Protein AF-A0A2N8KR25-F1 (afdb_monomer_lite)

Organism: NCBI:txid1389932

Sequence (65 aa):
MRAANKALAKGDRAALNDMGFSLEHVDELQANGGFPSTSIRNNTQMITYLRSVRGAVPMEPVLLV

pLDDT: mean 87.92, std 15.92, range [47.69, 97.62]

Foldseek 3Di:
DVQLLVCLVVVNVVSVVVVVDDPVNSVVCNVVSHDDPVNVVVVVVVVVVVVVVVVPDPPPPPPDD

Secondary structure (DSSP, 8-state):
-HHHHHHHHTT-HHHHHHTT--HHHHHHHHHTTSS-HHHHHHHHHHHHHHHHHHT----------

Radius of gyration: 18.67 Å; chains: 1; bounding box: 36×35×51 Å

Structure (mmCIF, N/CA/C/O backbone):
data_AF-A0A2N8KR25-F1
#
_entry.id   AF-A0A2N8KR25-F1
#
loop_
_atom_site.group_PDB
_atom_site.id
_atom_site.type_symbol
_atom_site.label_atom_id
_atom_site.label_alt_id
_atom_site.label_comp_id
_atom_site.label_asym_id
_atom_site.label_entity_id
_atom_site.label_seq_id
_atom_site.pdbx_PDB_ins_code
_atom_site.Cartn_x
_atom_site.Cartn_y
_atom_site.Cartn_z
_atom_site.occupancy
_atom_site.B_iso_or_equiv
_atom_site.auth_seq_id
_atom_site.auth_comp_id
_atom_site.auth_asym_id
_atom_site.auth_atom_id
_atom_site.pdbx_PDB_model_num
ATOM 1 N N . MET A 1 1 ? 0.745 -3.043 -3.113 1.00 93.75 1 MET A N 1
ATOM 2 C CA . MET A 1 1 ? 1.033 -1.810 -2.337 1.00 93.75 1 MET A CA 1
ATOM 3 C C . MET A 1 1 ? -0.001 -0.702 -2.551 1.00 93.75 1 MET A C 1
ATOM 5 O O . MET A 1 1 ? -0.751 -0.446 -1.626 1.00 93.75 1 MET A O 1
ATOM 9 N N . ARG A 1 2 ? -0.134 -0.069 -3.734 1.00 95.25 2 ARG A N 1
ATOM 10 C CA . ARG A 1 2 ? -1.135 1.015 -3.936 1.00 95.25 2 ARG A CA 1
ATOM 11 C C . ARG A 1 2 ? -2.583 0.586 -3.654 1.00 95.25 2 ARG A C 1
ATOM 13 O O . ARG A 1 2 ? -3.319 1.320 -3.007 1.00 95.25 2 ARG A O 1
ATOM 20 N N . ALA A 1 3 ? -2.970 -0.604 -4.118 1.00 96.25 3 ALA A N 1
ATOM 21 C CA . ALA A 1 3 ? -4.287 -1.180 -3.839 1.00 96.25 3 ALA A CA 1
ATOM 22 C C . ALA A 1 3 ? -4.509 -1.405 -2.334 1.00 96.25 3 ALA A C 1
ATOM 24 O O . ALA A 1 3 ? -5.552 -1.024 -1.819 1.00 96.25 3 ALA A O 1
ATOM 25 N N . ALA A 1 4 ? -3.494 -1.911 -1.628 1.00 96.50 4 ALA A N 1
ATOM 26 C CA . ALA A 1 4 ? -3.530 -2.090 -0.179 1.00 96.50 4 ALA A CA 1
ATOM 27 C C . ALA A 1 4 ? -3.707 -0.753 0.560 1.00 96.50 4 ALA A C 1
ATOM 29 O O . ALA A 1 4 ? -4.609 -0.643 1.377 1.00 96.50 4 ALA A O 1
ATOM 30 N N . ASN A 1 5 ? -2.960 0.304 0.207 1.00 97.38 5 ASN A N 1
ATOM 31 C CA . ASN A 1 5 ? -3.181 1.636 0.797 1.00 97.38 5 ASN A CA 1
ATOM 32 C C . ASN A 1 5 ? -4.598 2.160 0.530 1.00 97.38 5 ASN A C 1
ATOM 34 O O . ASN A 1 5 ? -5.192 2.793 1.396 1.00 97.38 5 ASN A O 1
ATOM 38 N N . LYS A 1 6 ? -5.154 1.903 -0.663 1.00 97.62 6 LYS A N 1
ATOM 39 C CA . LYS A 1 6 ? -6.526 2.305 -1.004 1.00 97.62 6 LYS A CA 1
ATOM 40 C C . LYS A 1 6 ? -7.565 1.549 -0.173 1.00 97.62 6 LYS A C 1
ATOM 42 O O . LYS A 1 6 ? -8.540 2.160 0.246 1.00 97.62 6 LYS A O 1
ATOM 47 N N . ALA A 1 7 ? -7.374 0.248 0.034 1.00 97.38 7 ALA A N 1
ATOM 48 C CA . ALA A 1 7 ? -8.240 -0.565 0.883 1.00 97.38 7 ALA A CA 1
ATOM 49 C C . ALA A 1 7 ? -8.130 -0.133 2.354 1.00 97.38 7 ALA A C 1
ATOM 51 O O . ALA A 1 7 ? -9.147 0.119 2.993 1.00 97.38 7 ALA A O 1
ATOM 52 N N . LEU A 1 8 ? -6.906 0.084 2.844 1.00 96.69 8 LEU A N 1
ATOM 53 C CA . LEU A 1 8 ? -6.634 0.572 4.195 1.00 96.69 8 LEU A CA 1
ATOM 54 C C . LEU A 1 8 ? -7.313 1.921 4.466 1.00 96.69 8 LEU A C 1
ATOM 56 O O . LEU A 1 8 ? -8.012 2.063 5.462 1.00 96.69 8 LEU A O 1
ATOM 60 N N . ALA A 1 9 ? -7.185 2.886 3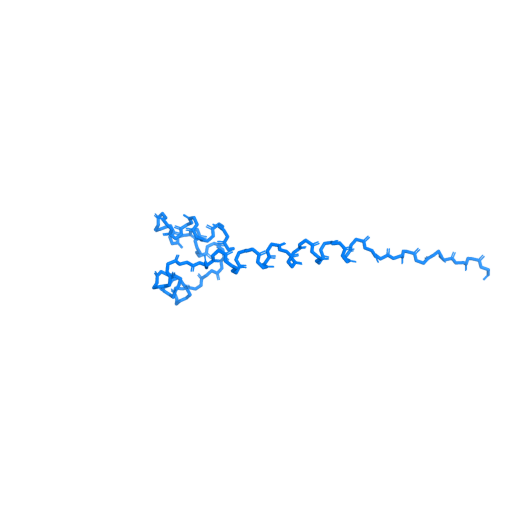.550 1.00 96.75 9 ALA A N 1
ATOM 61 C CA . ALA A 1 9 ? -7.822 4.200 3.679 1.00 96.75 9 ALA A CA 1
ATOM 62 C C . ALA A 1 9 ? -9.360 4.134 3.729 1.00 96.75 9 ALA A C 1
ATOM 64 O O . ALA A 1 9 ? -10.003 5.055 4.223 1.00 96.75 9 ALA A O 1
ATOM 65 N N . LYS A 1 10 ? -9.953 3.055 3.207 1.00 96.69 10 LYS A N 1
ATOM 66 C CA . LYS A 1 10 ? -11.397 2.797 3.246 1.00 96.69 10 LYS A CA 1
ATOM 67 C C . LYS A 1 10 ? -11.830 1.939 4.439 1.00 96.69 10 LYS A C 1
ATOM 69 O O . LYS A 1 10 ? -13.024 1.713 4.593 1.00 96.69 10 LYS A O 1
ATOM 74 N N . GLY A 1 11 ? -10.890 1.430 5.241 1.00 94.88 11 GLY A N 1
ATOM 75 C CA . GLY A 1 11 ? -11.170 0.429 6.274 1.00 94.88 11 GLY A CA 1
ATOM 76 C C . GLY A 1 11 ? -11.606 -0.931 5.711 1.00 94.88 11 GLY A C 1
ATOM 77 O O . GLY A 1 11 ? -12.214 -1.727 6.422 1.00 94.88 11 GLY A O 1
ATOM 78 N N . ASP A 1 12 ? -11.317 -1.208 4.438 1.00 96.50 12 ASP A N 1
ATOM 79 C CA . ASP A 1 12 ? -11.768 -2.410 3.735 1.00 96.50 12 ASP A CA 1
ATOM 80 C C . ASP A 1 12 ? -10.860 -3.607 4.060 1.00 96.50 12 ASP A C 1
ATOM 82 O O . ASP A 1 12 ? -9.935 -3.956 3.318 1.00 96.50 12 ASP A O 1
ATOM 86 N N . ARG A 1 13 ? -11.099 -4.215 5.229 1.00 93.12 13 ARG A N 1
ATOM 87 C CA . ARG A 1 13 ? -10.332 -5.377 5.709 1.00 93.12 13 ARG A CA 1
ATOM 88 C C . ARG A 1 13 ? -10.547 -6.619 4.841 1.00 93.12 13 ARG A C 1
ATOM 90 O O . ARG A 1 13 ? -9.638 -7.439 4.758 1.00 93.12 13 ARG A O 1
ATOM 97 N N . ALA A 1 14 ? -11.699 -6.744 4.178 1.00 95.25 14 ALA A N 1
ATOM 98 C CA . ALA A 1 14 ? -11.970 -7.844 3.255 1.00 95.25 14 ALA A CA 1
ATOM 99 C C . ALA A 1 14 ? -11.040 -7.766 2.039 1.00 95.25 14 ALA A C 1
ATOM 101 O O . ALA A 1 14 ? -10.319 -8.719 1.767 1.00 95.25 14 ALA A O 1
ATOM 102 N N . ALA A 1 15 ? -10.935 -6.594 1.404 1.00 97.06 15 ALA A N 1
ATOM 103 C CA . ALA A 1 15 ? -10.011 -6.403 0.289 1.00 97.06 15 ALA A CA 1
ATOM 104 C C . ALA A 1 15 ? -8.538 -6.611 0.689 1.00 97.06 15 ALA A C 1
ATOM 106 O O . ALA A 1 15 ? -7.738 -7.077 -0.121 1.00 97.06 15 ALA A O 1
ATOM 107 N N . LEU A 1 16 ? -8.151 -6.264 1.922 1.00 96.69 16 LEU A N 1
ATOM 108 C CA . LEU A 1 16 ? -6.804 -6.550 2.432 1.00 96.69 16 LEU A CA 1
ATOM 109 C C . LEU A 1 16 ? -6.575 -8.057 2.630 1.00 96.69 16 LEU A C 1
ATOM 111 O O . LEU A 1 16 ? -5.522 -8.560 2.244 1.00 96.69 16 LEU A O 1
ATOM 115 N N . ASN A 1 17 ? -7.560 -8.783 3.157 1.00 95.94 17 ASN A N 1
ATOM 116 C CA . ASN A 1 17 ? -7.496 -10.239 3.281 1.00 95.94 17 ASN A CA 1
ATOM 117 C C . ASN A 1 17 ? -7.409 -10.921 1.901 1.00 95.94 17 ASN A C 1
ATOM 119 O O . ASN A 1 17 ? -6.533 -11.751 1.682 1.00 95.94 17 ASN A O 1
ATOM 123 N N . ASP A 1 18 ? -8.210 -10.481 0.926 1.00 97.12 18 ASP A N 1
ATOM 124 C CA . ASP A 1 18 ? -8.169 -10.984 -0.458 1.00 97.12 18 ASP A CA 1
ATOM 125 C C . ASP A 1 18 ? -6.810 -10.738 -1.139 1.00 97.12 18 ASP A C 1
ATOM 127 O O . ASP A 1 18 ? -6.384 -11.493 -2.013 1.00 97.12 18 ASP A O 1
ATOM 131 N N . MET A 1 19 ? -6.097 -9.683 -0.732 1.00 95.75 19 MET A N 1
ATOM 132 C CA . MET A 1 19 ? -4.723 -9.402 -1.165 1.00 95.75 19 MET A CA 1
ATOM 133 C C . MET A 1 19 ? -3.663 -10.258 -0.445 1.00 95.75 19 MET A C 1
ATOM 135 O O . MET A 1 19 ? -2.477 -10.130 -0.756 1.00 95.75 19 MET A O 1
ATOM 139 N N . GLY A 1 20 ? -4.069 -11.113 0.495 1.00 96.44 20 GLY A N 1
ATOM 140 C CA . GLY A 1 20 ? -3.206 -12.018 1.251 1.00 96.44 20 GLY A CA 1
ATOM 141 C C . GLY A 1 20 ? -2.591 -11.410 2.513 1.00 96.44 20 GLY A C 1
ATOM 142 O O . GLY A 1 20 ? -1.623 -11.962 3.037 1.00 96.44 20 GLY A O 1
ATOM 143 N N . PHE A 1 21 ? -3.098 -10.275 3.005 1.00 96.25 21 PHE A N 1
ATOM 144 C CA . PHE A 1 21 ? -2.634 -9.725 4.279 1.00 96.25 21 PHE A CA 1
ATOM 145 C C . PHE A 1 21 ? -3.264 -10.486 5.451 1.00 96.25 21 PHE A C 1
ATOM 147 O O . PHE A 1 21 ? -4.485 -10.597 5.546 1.00 96.25 21 PHE A O 1
ATOM 154 N N . SER A 1 22 ? -2.426 -10.968 6.373 1.00 95.88 22 SER A N 1
ATOM 155 C CA . SER A 1 22 ? -2.878 -11.447 7.680 1.00 95.88 22 SER A CA 1
ATOM 156 C C . SER A 1 22 ? -3.398 -10.280 8.523 1.00 95.88 22 SER A C 1
ATOM 158 O O . SER A 1 22 ? -3.094 -9.117 8.252 1.00 95.88 22 SER A O 1
ATOM 160 N N . LEU A 1 23 ? -4.154 -10.587 9.579 1.00 91.94 23 LEU A N 1
ATOM 161 C CA . LEU A 1 23 ? -4.636 -9.567 10.514 1.00 91.94 23 LEU A CA 1
ATOM 162 C C . LEU A 1 23 ? -3.479 -8.773 11.138 1.00 91.94 23 LEU A C 1
ATOM 164 O O . LEU A 1 23 ? -3.548 -7.549 11.160 1.00 91.94 23 LEU A O 1
ATOM 168 N N . GLU A 1 24 ? -2.400 -9.452 11.535 1.00 95.38 24 GLU A N 1
ATOM 169 C CA . GLU A 1 24 ? -1.191 -8.815 12.076 1.00 95.38 24 GLU A CA 1
ATOM 170 C C . GLU A 1 24 ? -0.591 -7.810 11.082 1.00 95.38 24 GLU A C 1
ATOM 172 O O . GLU A 1 24 ? -0.359 -6.654 11.430 1.00 95.38 24 GLU A O 1
ATOM 177 N N . HIS A 1 25 ? -0.442 -8.195 9.809 1.00 95.56 25 HIS A N 1
ATOM 178 C CA . HIS A 1 25 ? 0.081 -7.287 8.788 1.00 95.56 25 HIS A CA 1
ATOM 179 C C . HIS A 1 25 ? -0.862 -6.112 8.498 1.00 95.56 25 HIS A C 1
ATOM 181 O O . HIS A 1 25 ? -0.396 -5.027 8.153 1.00 95.56 25 HIS A O 1
ATOM 187 N N . VAL A 1 26 ? -2.183 -6.300 8.605 1.00 95.06 26 VAL A N 1
ATOM 188 C CA . VAL A 1 26 ? -3.151 -5.201 8.459 1.00 95.06 26 VAL A CA 1
ATOM 189 C C . VAL A 1 26 ? -3.002 -4.195 9.594 1.00 95.06 26 VAL A C 1
ATOM 191 O O . VAL A 1 26 ? -2.997 -2.992 9.332 1.00 95.06 26 VAL A O 1
ATOM 194 N N . ASP A 1 27 ? -2.857 -4.670 10.828 1.00 95.19 27 ASP A N 1
ATOM 195 C CA . ASP A 1 27 ? -2.733 -3.805 11.997 1.00 95.19 27 ASP A CA 1
ATOM 196 C C . ASP A 1 27 ? -1.395 -3.040 11.974 1.00 95.19 27 ASP A C 1
ATOM 198 O O . ASP A 1 27 ? -1.372 -1.834 12.228 1.00 95.19 27 ASP A O 1
ATOM 202 N N . GLU A 1 28 ? -0.305 -3.676 11.531 1.00 95.88 28 GLU A N 1
ATOM 203 C CA . GLU A 1 28 ? 0.965 -2.995 11.242 1.00 95.88 28 GLU A CA 1
ATOM 204 C C . GLU A 1 28 ? 0.831 -1.950 10.129 1.00 95.88 28 GLU A C 1
ATOM 206 O O . GLU A 1 28 ? 1.344 -0.832 10.249 1.00 95.88 28 GLU A O 1
ATOM 211 N N . LEU A 1 29 ? 0.137 -2.280 9.033 1.00 94.75 29 LEU A N 1
ATOM 212 C CA . LEU A 1 29 ? -0.135 -1.321 7.963 1.00 94.75 29 LEU A CA 1
ATOM 213 C C . LEU A 1 29 ? -0.908 -0.121 8.506 1.00 94.75 29 LEU A C 1
ATOM 215 O O . LEU A 1 29 ? -0.602 1.013 8.148 1.00 94.75 29 LEU A O 1
ATOM 219 N N . GLN A 1 30 ? -1.894 -0.351 9.367 1.00 95.19 30 GLN A N 1
ATOM 220 C CA . GLN A 1 30 ? -2.708 0.708 9.942 1.00 95.19 30 GLN A CA 1
ATOM 221 C C . GLN A 1 30 ? -1.901 1.603 10.883 1.00 95.19 30 GLN A C 1
ATOM 223 O O . GLN A 1 30 ? -1.968 2.825 10.749 1.00 95.19 30 GLN A O 1
ATOM 228 N N . ALA A 1 31 ? -1.093 1.013 11.766 1.00 95.81 31 ALA A N 1
ATOM 229 C CA . ALA A 1 31 ? -0.208 1.746 12.669 1.00 95.81 31 ALA A CA 1
ATOM 230 C C . ALA A 1 31 ? 0.794 2.636 11.912 1.00 95.81 31 ALA A C 1
ATOM 232 O O . ALA A 1 31 ? 1.083 3.751 12.339 1.00 95.81 31 ALA A O 1
ATOM 233 N N . ASN A 1 32 ? 1.273 2.171 10.755 1.00 94.31 32 ASN A N 1
ATOM 234 C CA . ASN A 1 32 ? 2.249 2.886 9.932 1.00 94.31 32 ASN A CA 1
ATOM 235 C C . ASN A 1 32 ? 1.627 3.819 8.873 1.00 94.31 32 ASN A C 1
ATOM 237 O O . ASN A 1 32 ? 2.356 4.474 8.128 1.00 94.31 32 ASN A O 1
ATOM 241 N N . GLY A 1 33 ? 0.294 3.887 8.767 1.00 94.94 33 GLY A N 1
ATOM 242 C CA . GLY A 1 33 ? -0.387 4.690 7.739 1.00 94.94 33 GLY A CA 1
ATOM 243 C C . GLY A 1 33 ? -0.264 4.127 6.313 1.00 94.94 33 GLY A C 1
ATOM 244 O O . GLY A 1 33 ? -0.418 4.850 5.326 1.00 94.94 33 GLY A O 1
ATOM 245 N N . GLY A 1 34 ? -0.000 2.828 6.194 1.00 96.44 34 GLY A N 1
ATOM 246 C CA . GLY A 1 34 ? 0.162 2.086 4.952 1.00 96.44 34 GLY A CA 1
ATOM 247 C C . GLY A 1 34 ? 1.593 2.077 4.419 1.00 96.44 34 GLY A C 1
ATOM 248 O O . GLY A 1 34 ? 2.562 2.354 5.119 1.00 96.44 34 GLY A O 1
ATOM 249 N N . PHE A 1 35 ? 1.742 1.728 3.142 1.00 96.88 35 PHE A N 1
ATOM 250 C CA . PHE A 1 35 ? 3.042 1.739 2.477 1.00 96.88 35 PHE A CA 1
ATOM 251 C C . PHE A 1 35 ? 3.487 3.178 2.173 1.00 96.88 35 PHE A C 1
ATOM 253 O O . PHE A 1 35 ? 2.739 3.908 1.510 1.00 96.88 35 PHE A O 1
ATOM 260 N N . PRO A 1 36 ? 4.714 3.580 2.544 1.00 96.00 36 PRO A N 1
ATOM 261 C CA . PRO A 1 36 ? 5.233 4.899 2.209 1.00 96.00 36 PRO A CA 1
ATOM 262 C C . PRO A 1 36 ? 5.424 5.066 0.695 1.00 96.00 36 PRO A C 1
ATOM 264 O O . PRO A 1 36 ? 5.664 4.109 -0.053 1.00 96.00 36 PRO A O 1
ATOM 267 N N . S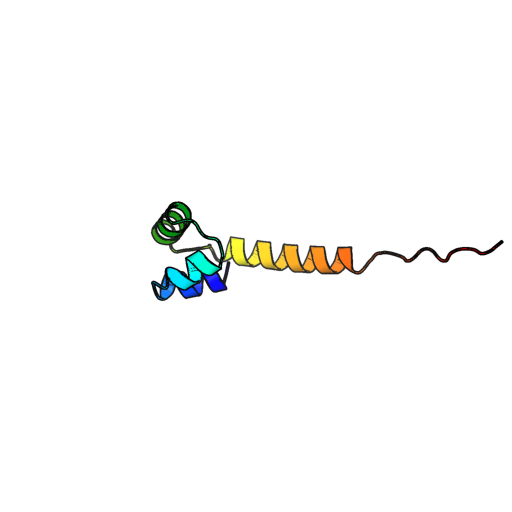ER A 1 37 ? 5.340 6.314 0.230 1.00 94.25 37 SER A N 1
ATOM 268 C CA . SER A 1 37 ? 5.450 6.671 -1.193 1.00 94.25 37 SER A CA 1
ATOM 269 C C . SER A 1 37 ? 6.784 6.239 -1.812 1.00 94.25 37 SER A C 1
ATOM 271 O O . SER A 1 37 ? 6.820 5.823 -2.973 1.00 94.25 37 SER A O 1
ATOM 273 N N . THR A 1 38 ? 7.863 6.269 -1.028 1.00 95.88 38 THR A N 1
ATOM 274 C CA . THR A 1 38 ? 9.202 5.802 -1.408 1.00 95.88 38 THR A CA 1
ATOM 275 C C . THR A 1 38 ? 9.206 4.309 -1.727 1.00 95.88 38 THR A C 1
ATOM 277 O O . THR A 1 38 ? 9.629 3.928 -2.816 1.00 95.88 38 THR A O 1
ATOM 280 N N . SER A 1 39 ? 8.645 3.467 -0.855 1.00 95.62 39 SER A N 1
ATOM 281 C CA . SER A 1 39 ? 8.522 2.021 -1.093 1.00 95.62 39 SER A CA 1
ATOM 282 C C . SER A 1 39 ? 7.662 1.713 -2.317 1.00 95.62 39 SER A C 1
ATOM 284 O O . SER A 1 39 ? 8.020 0.859 -3.127 1.00 95.62 39 SER A O 1
ATOM 286 N N . ILE A 1 40 ? 6.566 2.454 -2.516 1.00 95.88 40 ILE A N 1
ATOM 287 C CA . ILE A 1 40 ? 5.721 2.317 -3.711 1.00 95.88 40 ILE A CA 1
ATOM 288 C C . ILE A 1 40 ? 6.511 2.652 -4.983 1.00 95.88 40 ILE A C 1
ATOM 290 O O . ILE A 1 40 ? 6.406 1.935 -5.984 1.00 95.88 40 ILE A O 1
ATOM 294 N N . ARG A 1 41 ? 7.297 3.735 -4.965 1.00 96.00 41 ARG A N 1
ATOM 295 C CA . ARG A 1 41 ? 8.136 4.145 -6.097 1.00 96.00 41 ARG A CA 1
ATOM 296 C C . ARG A 1 41 ? 9.209 3.101 -6.393 1.00 96.00 41 ARG A C 1
ATOM 298 O O . ARG A 1 41 ? 9.303 2.665 -7.538 1.00 96.00 41 ARG A O 1
ATOM 305 N N . ASN A 1 42 ? 9.941 2.658 -5.375 1.00 96.62 42 ASN A N 1
ATOM 306 C CA . ASN A 1 42 ? 11.006 1.666 -5.515 1.00 96.62 42 ASN A CA 1
ATOM 307 C C . ASN A 1 42 ? 10.463 0.342 -6.066 1.00 96.62 42 ASN A C 1
ATOM 309 O O . ASN A 1 42 ? 11.008 -0.202 -7.022 1.00 96.62 42 ASN A O 1
ATOM 313 N N . ASN A 1 43 ? 9.333 -0.139 -5.537 1.00 94.50 43 ASN A N 1
ATOM 314 C CA . ASN A 1 43 ? 8.682 -1.346 -6.041 1.00 94.50 43 ASN A CA 1
ATOM 315 C C . ASN A 1 43 ? 8.238 -1.191 -7.506 1.00 94.50 43 ASN A C 1
ATOM 317 O O . ASN A 1 43 ? 8.443 -2.098 -8.308 1.00 94.50 43 ASN A O 1
ATOM 321 N N . THR A 1 44 ? 7.700 -0.025 -7.882 1.00 95.06 44 THR A N 1
ATOM 322 C CA . THR A 1 44 ? 7.319 0.264 -9.277 1.00 95.06 44 THR A CA 1
ATOM 323 C C . THR A 1 44 ? 8.534 0.207 -10.207 1.00 95.06 44 THR A C 1
ATOM 325 O O . THR A 1 44 ? 8.474 -0.433 -11.254 1.00 95.06 44 THR A O 1
ATOM 328 N N . GLN A 1 45 ? 9.647 0.835 -9.819 1.00 96.31 45 GLN A N 1
ATOM 329 C CA . GLN A 1 45 ? 10.890 0.817 -10.596 1.00 96.31 45 GLN A CA 1
ATOM 330 C C . GLN A 1 45 ? 11.451 -0.599 -10.735 1.00 96.31 45 GLN A C 1
ATOM 332 O O . GLN A 1 45 ? 11.817 -1.005 -11.836 1.00 96.31 45 GLN A O 1
ATOM 337 N N . MET A 1 46 ? 11.451 -1.370 -9.647 1.00 95.56 46 MET A N 1
ATOM 338 C CA . MET A 1 46 ? 11.921 -2.751 -9.651 1.00 95.56 46 MET A CA 1
ATOM 339 C C . MET A 1 46 ? 11.072 -3.639 -10.564 1.00 95.56 46 MET A C 1
ATOM 341 O O . MET A 1 46 ? 11.622 -4.403 -11.348 1.00 95.56 46 MET A O 1
ATOM 345 N N . ILE A 1 47 ? 9.742 -3.513 -10.531 1.00 92.94 47 ILE A N 1
ATOM 346 C CA . ILE A 1 47 ? 8.850 -4.255 -11.435 1.00 92.94 47 ILE A CA 1
ATOM 347 C C . ILE A 1 47 ? 9.134 -3.896 -12.897 1.00 92.94 47 ILE A C 1
ATOM 349 O O . ILE A 1 47 ? 9.195 -4.789 -13.741 1.00 92.94 47 ILE A O 1
ATOM 353 N N . THR A 1 48 ? 9.315 -2.610 -13.206 1.00 94.25 48 THR A N 1
ATOM 354 C CA . THR A 1 48 ? 9.668 -2.163 -14.561 1.00 94.25 48 THR A CA 1
ATOM 355 C C . THR A 1 48 ? 10.990 -2.772 -15.016 1.00 94.25 48 THR A C 1
ATOM 357 O O . THR A 1 48 ? 11.056 -3.320 -16.113 1.00 94.25 48 THR A O 1
ATOM 360 N N . TYR A 1 49 ? 12.008 -2.749 -14.155 1.00 94.81 49 TYR A N 1
ATOM 361 C CA . TYR A 1 49 ? 13.302 -3.365 -14.433 1.00 94.81 49 TYR A CA 1
ATOM 362 C C . TYR A 1 49 ? 13.189 -4.880 -14.656 1.00 94.81 49 TYR A C 1
ATOM 364 O O . TYR A 1 49 ? 13.684 -5.415 -15.643 1.00 94.81 49 TYR A O 1
ATOM 372 N N . LEU A 1 50 ? 12.475 -5.593 -13.785 1.00 93.56 50 LEU A N 1
ATOM 373 C CA . LEU A 1 50 ? 12.285 -7.036 -13.931 1.00 93.56 50 LEU A CA 1
ATOM 374 C C . LEU A 1 50 ? 11.550 -7.384 -15.230 1.00 93.56 50 LEU A C 1
ATOM 376 O O . LEU A 1 50 ? 11.876 -8.380 -15.869 1.00 93.56 50 LEU A O 1
ATOM 380 N N . ARG A 1 51 ? 10.594 -6.556 -15.663 1.00 92.81 51 ARG A N 1
ATOM 381 C CA . ARG A 1 51 ? 9.920 -6.721 -16.959 1.00 92.81 51 ARG A CA 1
ATOM 382 C C . ARG A 1 51 ? 10.864 -6.490 -18.135 1.00 92.81 51 ARG A C 1
ATOM 384 O O . ARG A 1 51 ? 10.785 -7.245 -19.098 1.00 92.81 51 ARG A O 1
ATOM 391 N N . SER A 1 52 ? 11.756 -5.500 -18.058 1.00 91.31 52 SER A N 1
ATOM 392 C CA . SER A 1 52 ? 12.730 -5.255 -19.127 1.00 91.31 52 SER A CA 1
ATOM 393 C C . SER A 1 52 ? 13.768 -6.370 -19.230 1.00 91.31 52 SER A C 1
ATOM 395 O O . SER A 1 52 ? 14.103 -6.777 -20.334 1.00 91.31 52 SER A O 1
ATOM 397 N N . VAL A 1 53 ? 14.234 -6.913 -18.099 1.00 89.81 53 VAL A N 1
ATOM 398 C CA . VAL A 1 53 ? 15.187 -8.037 -18.090 1.00 89.81 53 VAL A CA 1
ATOM 399 C C . VAL A 1 53 ? 14.517 -9.337 -18.543 1.00 89.81 53 VAL A C 1
ATOM 401 O O . VAL A 1 53 ? 15.083 -10.079 -19.337 1.00 89.81 53 VAL A O 1
ATOM 404 N N . ARG A 1 54 ? 13.282 -9.606 -18.102 1.00 70.88 54 ARG A N 1
ATOM 405 C CA . ARG A 1 54 ? 12.539 -10.819 -18.488 1.00 70.88 54 ARG A CA 1
ATOM 406 C C . ARG A 1 54 ? 12.082 -10.813 -19.954 1.00 70.88 54 ARG A C 1
ATOM 408 O O . ARG A 1 54 ? 11.807 -1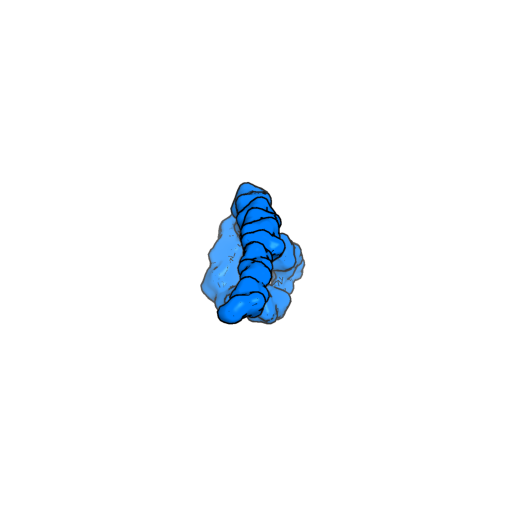1.877 -20.494 1.00 70.88 54 ARG A O 1
ATOM 415 N N . GLY A 1 55 ? 12.010 -9.645 -20.594 1.00 61.59 55 GLY A N 1
ATOM 416 C CA . GLY A 1 55 ? 11.777 -9.507 -22.037 1.00 61.59 55 GLY A CA 1
ATOM 417 C C . GLY A 1 55 ? 13.034 -9.667 -22.902 1.00 61.59 55 GLY A C 1
ATOM 418 O O . GLY A 1 55 ? 12.916 -9.690 -24.121 1.00 61.59 55 GLY A O 1
ATOM 419 N N . ALA A 1 56 ? 14.219 -9.784 -22.293 1.00 57.38 56 ALA A N 1
ATOM 420 C CA . ALA A 1 56 ? 15.511 -9.875 -22.969 1.00 57.38 56 ALA A CA 1
ATOM 421 C C . ALA A 1 56 ? 16.125 -11.283 -22.862 1.00 57.38 56 ALA A C 1
ATOM 423 O O . ALA A 1 56 ? 17.314 -11.424 -22.586 1.00 57.38 56 ALA A O 1
ATOM 424 N N . VAL A 1 57 ? 15.326 -12.336 -23.060 1.00 53.59 57 VAL A N 1
ATOM 425 C CA . VAL A 1 57 ? 15.888 -13.655 -23.392 1.00 53.59 57 VAL A CA 1
ATOM 426 C C . VAL A 1 57 ? 16.230 -13.645 -24.884 1.00 53.59 57 VAL A C 1
ATOM 428 O O . VAL A 1 57 ? 15.302 -13.608 -25.696 1.00 53.59 57 VAL A O 1
ATOM 431 N N . PRO A 1 58 ? 17.516 -13.659 -25.288 1.00 48.66 58 PRO A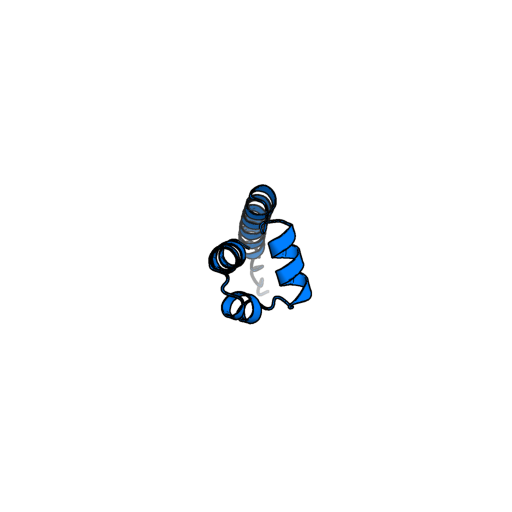 N 1
ATOM 432 C CA . PRO A 1 58 ? 17.852 -14.019 -26.652 1.00 48.66 58 PRO A CA 1
ATOM 433 C C . PRO A 1 58 ? 17.442 -15.481 -26.821 1.00 48.66 58 PRO A C 1
ATOM 435 O O . PRO A 1 58 ? 17.944 -16.375 -26.142 1.00 48.66 58 PRO A O 1
ATOM 438 N N . MET A 1 59 ? 16.465 -15.717 -27.690 1.00 51.91 59 MET A N 1
ATOM 439 C CA . MET A 1 59 ? 16.231 -17.047 -28.228 1.00 51.91 59 MET A CA 1
ATOM 440 C C . MET A 1 59 ? 17.457 -17.332 -29.096 1.00 51.91 59 MET A C 1
ATOM 442 O O . MET A 1 59 ? 17.537 -16.831 -30.216 1.00 51.91 59 MET A O 1
ATOM 446 N N . GLU A 1 60 ? 18.454 -18.023 -28.539 1.00 53.56 60 GLU A N 1
ATOM 447 C CA . GLU A 1 60 ? 19.581 -18.554 -29.308 1.00 53.56 60 GLU A CA 1
ATOM 448 C C . GLU A 1 60 ? 19.010 -19.221 -30.572 1.00 53.56 60 GLU A C 1
ATOM 450 O O . GLU A 1 60 ? 18.129 -20.086 -30.451 1.00 53.56 60 GLU A O 1
ATOM 455 N N . PRO A 1 61 ? 19.424 -18.820 -31.788 1.00 49.66 61 PRO A N 1
ATOM 456 C CA . PRO A 1 61 ? 19.034 -19.556 -32.971 1.00 49.66 61 PRO A CA 1
ATOM 457 C C . PRO A 1 61 ? 19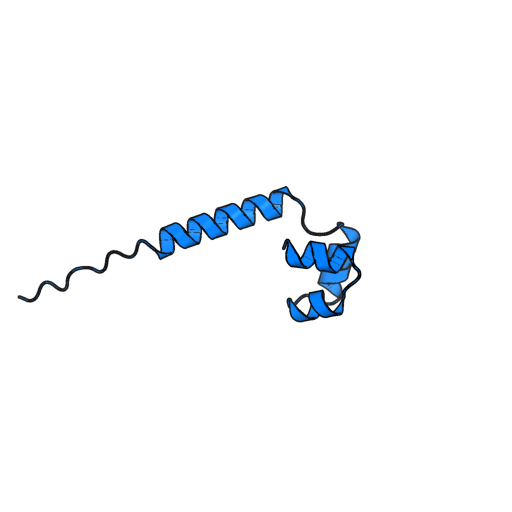.644 -20.946 -32.827 1.00 49.66 61 PRO A C 1
ATOM 459 O O . PRO A 1 61 ? 20.860 -21.090 -32.721 1.00 49.66 61 PRO A O 1
ATOM 462 N N . VAL A 1 62 ? 18.793 -21.971 -32.803 1.00 51.56 62 VAL A N 1
ATOM 463 C CA . VAL A 1 62 ? 19.231 -23.351 -32.992 1.00 51.56 62 VAL A CA 1
ATOM 464 C C . VAL A 1 62 ? 19.938 -23.380 -34.345 1.00 51.56 62 VAL A C 1
ATOM 466 O O . VAL A 1 62 ? 19.291 -23.381 -35.393 1.00 51.56 62 VAL A O 1
ATOM 469 N N . LEU A 1 63 ? 21.269 -23.318 -34.324 1.00 55.59 63 LEU A N 1
ATOM 470 C CA . LEU A 1 63 ? 22.090 -23.586 -35.490 1.00 55.59 63 L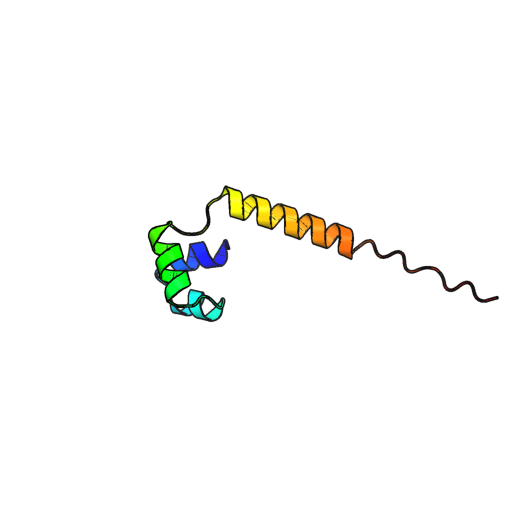EU A CA 1
ATOM 471 C C . LEU A 1 63 ? 21.913 -25.067 -35.794 1.00 55.59 63 LEU A C 1
ATOM 473 O O . LEU A 1 63 ? 22.443 -25.936 -35.108 1.00 55.59 63 LEU A O 1
ATOM 477 N N . LEU A 1 64 ? 21.084 -25.320 -36.799 1.00 47.69 64 LEU A N 1
ATOM 478 C CA . LEU A 1 64 ? 20.916 -26.616 -37.419 1.00 47.69 64 LEU A CA 1
ATOM 479 C C . LEU A 1 64 ? 22.138 -26.829 -38.321 1.00 47.69 64 LEU A C 1
ATOM 481 O O . LEU A 1 64 ? 22.198 -26.277 -39.420 1.00 47.69 64 LEU A O 1
ATOM 485 N N . VAL A 1 65 ? 23.123 -27.572 -37.812 1.00 58.81 65 VAL A N 1
ATOM 486 C CA . VAL A 1 65 ? 24.171 -28.246 -38.594 1.00 58.81 65 VAL A CA 1
ATOM 487 C C . VAL A 1 65 ? 24.282 -29.673 -38.087 1.00 58.81 65 VAL A C 1
ATOM 489 O O . VAL A 1 65 ? 24.418 -29.838 -36.854 1.00 58.81 65 VAL A O 1
#